Protein AF-A0A8S2T394-F1 (afdb_monomer)

Secondary structure (DSSP, 8-state):
--HHHHHHHHHHHHHHHHT--HHHHHT--HHHHHHHHHHSTT---HHHHHHHHHHHHHHHTT-SSHHHHHHHHHHTTTTSHHHHHHHHHHHHS---

pLDDT: mean 74.16, std 12.11, range [45.41, 91.81]

Foldseek 3Di:
DPPVVLVVLCCVLCVLVVVPA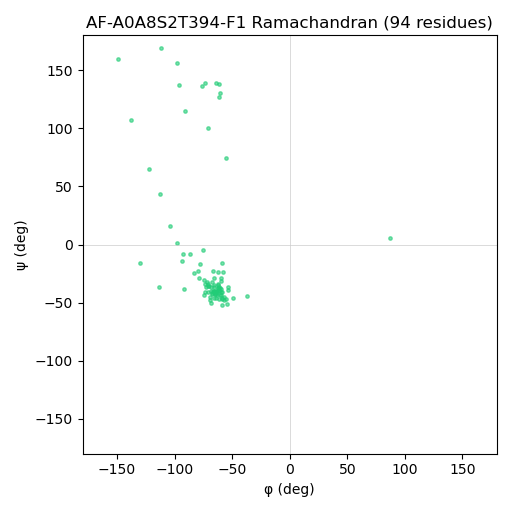LVSLVVDDLVNLVSCLVNQPPRDDSVLLNVLSVVCSVVRNPDPDPVSVVVVLVVCCVVRVNVNSSVVSVVPDDDD

Nearest PDB structures (foldseek):
  8kde-assembly1_G  TM=3.278E-01  e=7.195E+00  Chlamydomonas reinhardtii

Solvent-accessible surface area (backbone atoms only — not comparable to full-atom values): 5492 Å² total; per-residue (Å²): 130,57,69,66,57,50,51,48,54,46,49,63,70,39,48,59,58,80,52,56,40,44,69,44,49,68,66,60,45,61,68,57,22,48,53,43,37,77,70,43,87,92,48,89,50,29,68,60,33,33,49,38,43,59,72,42,30,73,67,36,58,72,40,90,45,57,67,51,42,51,49,51,42,63,76,39,31,88,81,31,49,59,49,30,50,54,54,54,55,57,70,72,50,82,92,125

Structure (mmCIF, N/CA/C/O backbone):
data_AF-A0A8S2T394-F1
#
_entry.id   AF-A0A8S2T394-F1
#
loop_
_atom_site.group_PDB
_atom_site.id
_atom_site.type_symbol
_atom_site.label_atom_id
_atom_site.label_alt_id
_atom_site.label_comp_id
_atom_site.label_asym_id
_atom_site.label_entity_id
_atom_site.label_seq_id
_atom_site.pdbx_PDB_ins_code
_atom_site.Cartn_x
_atom_site.Cartn_y
_atom_site.Cartn_z
_atom_site.occupancy
_atom_site.B_iso_or_equiv
_atom_site.auth_seq_id
_atom_site.auth_comp_id
_atom_site.auth_asym_id
_atom_site.auth_atom_id
_atom_site.pdbx_PDB_model_num
ATOM 1 N N . MET A 1 1 ? -11.226 -15.402 -13.261 1.00 52.00 1 MET A N 1
ATOM 2 C CA . MET A 1 1 ? -9.864 -14.937 -13.592 1.00 52.00 1 MET A CA 1
ATOM 3 C C . MET A 1 1 ? -8.930 -16.108 -13.336 1.00 52.00 1 MET A C 1
ATOM 5 O O . MET A 1 1 ? -9.021 -16.684 -12.258 1.00 52.00 1 MET A O 1
ATOM 9 N N . GLU A 1 2 ? -8.146 -16.550 -14.320 1.00 62.38 2 GLU A N 1
ATOM 10 C CA . GLU A 1 2 ? -7.192 -17.648 -14.110 1.00 62.38 2 GLU A CA 1
ATOM 11 C C . GLU A 1 2 ? -6.130 -17.225 -13.086 1.00 62.38 2 GLU A C 1
ATOM 13 O O . GLU A 1 2 ? -5.660 -16.087 -13.106 1.00 62.38 2 GLU A O 1
ATOM 18 N N . TYR A 1 3 ? -5.760 -18.137 -12.183 1.00 51.25 3 TYR A N 1
ATOM 19 C CA . TYR A 1 3 ? -4.810 -17.885 -11.090 1.00 51.25 3 TYR A CA 1
ATOM 20 C C . TYR A 1 3 ? -3.478 -17.303 -11.589 1.00 51.25 3 TYR A C 1
ATOM 22 O O . TYR A 1 3 ? -2.930 -16.395 -10.971 1.00 51.25 3 TYR A O 1
ATOM 30 N N . ASN A 1 4 ? -3.013 -17.751 -12.758 1.00 54.44 4 ASN A N 1
ATOM 31 C CA . ASN A 1 4 ? -1.791 -17.257 -13.394 1.00 54.44 4 ASN A CA 1
ATOM 32 C C . ASN A 1 4 ? -1.939 -15.830 -13.940 1.00 54.44 4 ASN A C 1
ATOM 34 O O . ASN A 1 4 ? -1.003 -15.043 -13.834 1.00 54.44 4 ASN A O 1
ATOM 38 N N . THR A 1 5 ? -3.110 -15.458 -14.467 1.00 57.50 5 THR A N 1
ATOM 39 C CA . THR A 1 5 ? -3.396 -14.075 -14.879 1.00 57.50 5 THR A CA 1
ATOM 40 C C . THR A 1 5 ? -3.455 -13.162 -13.665 1.00 57.50 5 THR A C 1
ATOM 42 O O . THR A 1 5 ? -2.868 -12.090 -13.691 1.00 57.50 5 THR A O 1
ATOM 45 N N . TYR A 1 6 ? -4.097 -13.605 -12.579 1.00 62.31 6 TYR A N 1
ATOM 46 C CA . TYR A 1 6 ? -4.116 -12.863 -11.319 1.00 62.31 6 TYR A CA 1
ATOM 47 C C . TYR A 1 6 ? -2.699 -12.649 -10.790 1.00 62.31 6 TYR A C 1
ATOM 49 O O . TYR A 1 6 ? -2.312 -11.508 -10.596 1.00 62.31 6 TYR A O 1
ATOM 57 N N . LEU A 1 7 ? -1.886 -13.700 -10.668 1.00 60.09 7 LEU A N 1
ATOM 58 C CA . LEU A 1 7 ? -0.486 -13.594 -10.242 1.00 60.09 7 LEU A CA 1
ATOM 59 C C . LEU A 1 7 ? 0.375 -12.729 -11.166 1.00 60.09 7 LEU A C 1
ATOM 61 O O . LEU A 1 7 ? 1.229 -12.006 -10.667 1.00 60.09 7 LEU A O 1
ATOM 65 N N . SER A 1 8 ? 0.164 -12.782 -12.482 1.00 62.72 8 SER A N 1
ATOM 66 C CA . SER A 1 8 ? 0.888 -11.947 -13.448 1.00 62.72 8 SER A CA 1
ATOM 67 C C . SER A 1 8 ? 0.508 -10.475 -13.310 1.00 62.72 8 SER A C 1
ATOM 69 O O . SER A 1 8 ? 1.388 -9.640 -13.139 1.00 62.72 8 SER A O 1
ATOM 71 N N . THR A 1 9 ? -0.791 -10.155 -13.302 1.00 61.97 9 THR A N 1
ATOM 72 C CA . THR A 1 9 ? -1.294 -8.789 -13.091 1.00 61.97 9 THR A CA 1
ATOM 73 C C . THR A 1 9 ? -0.856 -8.255 -11.734 1.00 61.97 9 THR A C 1
ATOM 75 O O . THR A 1 9 ? -0.478 -7.096 -11.614 1.00 61.97 9 THR A O 1
ATOM 78 N N . LEU A 1 10 ? -0.854 -9.103 -10.712 1.00 61.62 10 LEU A N 1
ATOM 79 C CA . LEU A 1 10 ? -0.433 -8.761 -9.364 1.00 61.62 10 LEU A CA 1
ATOM 80 C C . LEU A 1 10 ? 1.086 -8.556 -9.295 1.00 61.62 10 LEU A C 1
ATOM 82 O O . LEU A 1 10 ? 1.542 -7.583 -8.714 1.00 61.62 10 LEU A O 1
ATOM 86 N N . ASN A 1 11 ? 1.888 -9.385 -9.961 1.00 60.66 11 ASN A N 1
ATOM 87 C CA . ASN A 1 11 ? 3.328 -9.161 -10.057 1.00 60.66 11 ASN A CA 1
ATOM 88 C C . ASN A 1 11 ? 3.679 -7.910 -10.867 1.00 60.66 11 ASN A C 1
ATOM 90 O O . ASN A 1 11 ? 4.578 -7.202 -10.440 1.00 60.66 11 ASN A O 1
ATOM 94 N N . GLU A 1 12 ? 3.000 -7.605 -11.975 1.00 61.19 12 GLU A N 1
ATOM 95 C CA . GLU A 1 12 ? 3.239 -6.382 -12.761 1.00 61.19 12 GLU A CA 1
ATOM 96 C C . GLU A 1 12 ? 2.798 -5.124 -12.006 1.00 61.19 12 GLU A C 1
ATOM 98 O O . GLU A 1 12 ? 3.569 -4.174 -11.880 1.00 61.19 12 GLU A O 1
ATOM 103 N N . THR A 1 13 ? 1.589 -5.140 -11.440 1.00 58.22 13 THR A N 1
ATOM 104 C CA . THR A 1 13 ? 1.001 -3.982 -10.746 1.00 58.22 13 THR A CA 1
ATOM 105 C C . THR A 1 13 ? 1.696 -3.712 -9.412 1.00 58.22 13 THR A C 1
ATOM 107 O O . THR A 1 13 ? 1.874 -2.564 -9.012 1.00 58.22 13 THR A O 1
ATOM 110 N N . LEU A 1 14 ? 2.149 -4.764 -8.724 1.00 58.03 14 LEU A N 1
ATOM 111 C CA . LEU A 1 14 ? 2.854 -4.653 -7.447 1.00 58.03 14 LEU A CA 1
ATOM 112 C C . LEU A 1 14 ? 4.381 -4.720 -7.601 1.00 58.03 14 LEU A C 1
ATOM 114 O O . LEU A 1 14 ? 5.088 -4.596 -6.601 1.00 58.03 14 LEU A O 1
ATOM 118 N N . CYS A 1 15 ? 4.913 -4.837 -8.826 1.00 56.00 15 CYS A N 1
ATOM 119 C CA . CYS A 1 15 ? 6.352 -4.732 -9.110 1.00 56.00 15 CYS A CA 1
ATOM 120 C C . CYS A 1 15 ? 6.914 -3.418 -8.550 1.00 56.00 15 CYS A C 1
ATOM 122 O O . CYS A 1 15 ? 7.977 -3.389 -7.932 1.00 56.00 15 CYS A O 1
ATOM 124 N N . TRP A 1 16 ? 6.140 -2.335 -8.673 1.00 52.06 16 TRP A N 1
ATOM 125 C CA . TRP A 1 16 ? 6.497 -1.024 -8.136 1.00 52.06 16 TRP A CA 1
ATOM 126 C C . TRP A 1 16 ? 6.536 -1.044 -6.597 1.00 52.06 16 TRP A C 1
ATOM 128 O O . TRP A 1 16 ? 7.422 -0.453 -5.985 1.00 52.06 16 TRP A O 1
ATOM 138 N N . PHE A 1 17 ? 5.657 -1.814 -5.950 1.00 54.38 17 PHE A N 1
ATOM 139 C CA . PHE A 1 17 ? 5.602 -1.946 -4.490 1.00 54.38 17 PHE A CA 1
ATOM 140 C C . PHE A 1 17 ? 6.651 -2.889 -3.890 1.00 54.38 17 PHE A C 1
ATOM 142 O O . PHE A 1 17 ? 7.108 -2.644 -2.772 1.00 54.38 17 PHE A O 1
ATOM 149 N N . LYS A 1 18 ? 7.107 -3.911 -4.629 1.00 53.38 18 LYS A N 1
ATOM 150 C CA . LYS A 1 18 ? 8.288 -4.720 -4.254 1.00 53.38 18 LYS A CA 1
ATOM 151 C C . LYS A 1 18 ? 9.545 -3.852 -4.101 1.00 53.38 18 LYS A C 1
ATOM 153 O O . LYS A 1 18 ? 10.447 -4.190 -3.338 1.00 53.38 18 LYS A O 1
ATOM 158 N N . HIS A 1 19 ? 9.553 -2.693 -4.758 1.00 53.28 19 HIS A N 1
ATOM 159 C CA . HIS A 1 19 ? 10.561 -1.649 -4.637 1.00 53.28 19 HIS A CA 1
ATOM 160 C C . HIS A 1 19 ? 9.994 -0.381 -3.987 1.00 53.28 19 HIS A C 1
ATOM 162 O O . HIS A 1 19 ? 10.283 0.711 -4.474 1.00 53.28 19 HIS A O 1
ATOM 168 N N . LEU A 1 20 ? 9.196 -0.509 -2.911 1.00 56.47 20 LEU A N 1
ATOM 169 C CA . LEU A 1 20 ? 8.748 0.576 -2.015 1.00 56.47 20 LEU A CA 1
ATOM 170 C C . LEU A 1 20 ? 9.963 1.344 -1.455 1.00 56.47 20 LEU A C 1
ATOM 172 O O . LEU A 1 20 ? 10.402 1.191 -0.317 1.00 56.47 20 LEU A O 1
ATOM 176 N N . SER A 1 21 ? 10.547 2.155 -2.318 1.00 56.94 21 SER A N 1
ATOM 177 C CA . SER A 1 21 ? 11.604 3.096 -2.040 1.00 56.94 21 SER A CA 1
ATOM 178 C C . SER A 1 21 ? 10.957 4.466 -1.844 1.00 56.94 21 SER A C 1
ATOM 180 O O . SER A 1 21 ? 9.871 4.716 -2.384 1.00 56.94 21 SER A O 1
ATOM 182 N N . PRO A 1 22 ? 11.621 5.382 -1.125 1.00 58.41 22 PRO A N 1
ATOM 183 C CA . PRO A 1 22 ? 11.279 6.805 -1.108 1.00 58.41 22 PRO A CA 1
ATOM 184 C C . PRO A 1 22 ? 10.810 7.368 -2.459 1.00 58.41 22 PRO A C 1
ATOM 186 O O . PRO A 1 22 ? 9.802 8.071 -2.539 1.00 58.41 22 PRO A O 1
ATOM 189 N N . SER A 1 23 ? 11.517 7.005 -3.529 1.00 64.00 23 SER A N 1
ATOM 190 C CA . SER A 1 23 ? 11.276 7.439 -4.905 1.00 64.00 23 SER A CA 1
ATOM 191 C C . SER A 1 23 ? 9.913 6.986 -5.431 1.00 64.00 23 SER A C 1
ATOM 193 O O . SER A 1 23 ? 9.214 7.748 -6.097 1.00 64.00 23 SER A O 1
ATOM 195 N N . THR A 1 24 ? 9.518 5.758 -5.098 1.00 64.94 24 THR A N 1
ATOM 196 C CA . THR A 1 24 ? 8.302 5.117 -5.608 1.00 64.94 24 THR A CA 1
ATOM 197 C C . THR A 1 24 ? 7.039 5.719 -4.998 1.00 64.94 24 THR A C 1
ATOM 199 O O . THR A 1 24 ? 6.049 5.919 -5.690 1.00 64.94 24 THR A O 1
ATOM 202 N N . ILE A 1 25 ? 7.081 6.092 -3.717 1.00 67.88 25 ILE A N 1
ATOM 203 C CA . ILE A 1 25 ? 5.950 6.752 -3.042 1.00 67.88 25 ILE A CA 1
ATOM 204 C C . ILE A 1 25 ? 5.792 8.202 -3.486 1.00 67.88 25 ILE A C 1
ATOM 206 O O . ILE A 1 25 ? 4.671 8.695 -3.610 1.00 67.88 25 ILE A O 1
ATOM 210 N N . ASN A 1 26 ? 6.897 8.889 -3.780 1.00 67.62 26 ASN A N 1
ATOM 211 C CA . ASN A 1 26 ? 6.821 10.226 -4.362 1.00 67.62 26 ASN A CA 1
ATOM 212 C C . ASN A 1 26 ? 6.114 10.195 -5.732 1.00 67.62 26 ASN A C 1
ATOM 214 O O . ASN A 1 26 ? 5.268 11.046 -6.018 1.00 67.62 26 ASN A O 1
ATOM 218 N N . G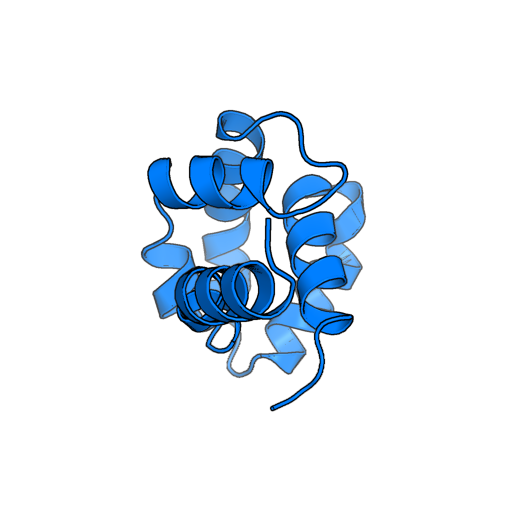LY A 1 27 ? 6.403 9.162 -6.532 1.00 73.38 27 GLY A N 1
ATOM 219 C CA . GLY A 1 27 ? 5.765 8.897 -7.822 1.00 73.38 27 GLY A CA 1
ATOM 220 C C . GLY A 1 27 ? 4.344 8.330 -7.753 1.00 73.38 27 GLY A C 1
ATOM 221 O O . GLY A 1 27 ? 3.725 8.203 -8.801 1.00 73.38 27 GLY A O 1
ATOM 222 N N . PHE A 1 28 ? 3.811 8.026 -6.564 1.00 81.19 28 PHE A N 1
ATOM 223 C CA . PHE A 1 28 ? 2.478 7.440 -6.417 1.00 81.19 28 PHE A CA 1
ATOM 224 C C . PHE A 1 28 ? 1.402 8.380 -6.970 1.00 81.19 28 PHE A C 1
ATOM 226 O O . PHE A 1 28 ? 1.354 9.562 -6.595 1.00 81.19 28 PHE A O 1
ATOM 233 N N . THR A 1 29 ? 0.561 7.861 -7.862 1.00 85.44 29 THR A N 1
ATOM 234 C CA . THR A 1 29 ? -0.512 8.586 -8.552 1.00 85.44 29 THR A CA 1
ATOM 235 C C . THR A 1 29 ? -1.894 8.105 -8.112 1.00 85.44 29 THR A C 1
ATOM 237 O O . THR A 1 29 ? -2.040 7.084 -7.442 1.00 85.44 29 THR A O 1
ATOM 240 N N . GLN A 1 30 ? -2.933 8.846 -8.496 1.00 86.69 30 GLN A N 1
ATOM 241 C CA . GLN A 1 30 ? -4.311 8.436 -8.234 1.00 86.69 30 GLN A CA 1
ATOM 242 C C . GLN A 1 30 ? -4.691 7.164 -9.012 1.00 86.69 30 GLN A C 1
ATOM 244 O O . GLN A 1 30 ? -5.335 6.291 -8.443 1.00 86.69 30 GLN A O 1
ATOM 249 N N . ASN A 1 31 ? -4.197 6.999 -10.245 1.00 86.50 31 ASN A N 1
ATOM 250 C CA . ASN A 1 31 ? -4.417 5.778 -11.028 1.00 86.50 31 ASN A CA 1
ATOM 251 C C . ASN A 1 31 ? -3.825 4.536 -10.339 1.00 86.50 31 ASN A C 1
ATOM 253 O O . ASN A 1 31 ? -4.416 3.460 -10.391 1.00 86.50 31 ASN A O 1
ATOM 257 N N . ASP A 1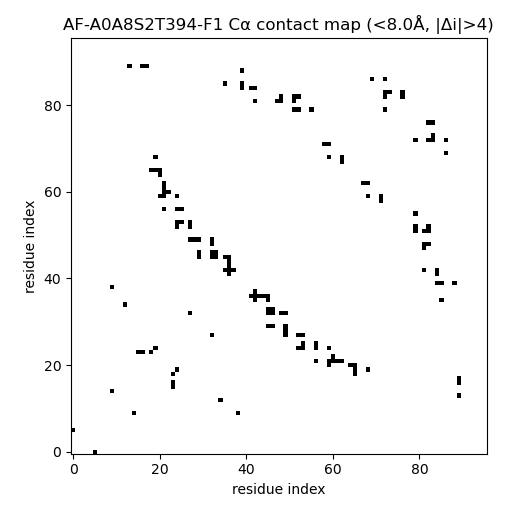 32 ? -2.677 4.677 -9.668 1.00 82.19 32 ASP A N 1
ATOM 258 C CA . ASP A 1 32 ? -2.086 3.577 -8.896 1.00 82.19 32 ASP A CA 1
ATOM 259 C C . ASP A 1 32 ? -2.987 3.190 -7.718 1.00 82.19 32 ASP A C 1
ATOM 261 O O . ASP A 1 32 ? -3.174 2.008 -7.432 1.00 82.19 32 ASP A O 1
ATOM 265 N N . ALA A 1 33 ? -3.587 4.183 -7.056 1.00 87.00 33 ALA A N 1
ATOM 266 C CA . ALA A 1 33 ? -4.544 3.946 -5.986 1.00 87.00 33 ALA A CA 1
ATOM 267 C C . ALA A 1 33 ? -5.815 3.247 -6.499 1.00 87.00 33 ALA A C 1
ATOM 269 O O . ALA A 1 33 ? -6.267 2.289 -5.873 1.00 87.00 33 ALA A O 1
ATOM 270 N N . ASP A 1 34 ? -6.341 3.657 -7.657 1.00 86.56 34 ASP A N 1
ATOM 271 C CA . ASP A 1 34 ? -7.488 3.007 -8.302 1.00 86.56 34 ASP A CA 1
ATOM 272 C C . ASP A 1 34 ? -7.192 1.536 -8.628 1.00 86.56 34 ASP A C 1
ATOM 274 O O . ASP A 1 34 ? -8.001 0.649 -8.350 1.00 86.56 34 ASP A O 1
ATOM 278 N N . HIS A 1 35 ? -6.007 1.234 -9.159 1.00 83.00 35 HIS A N 1
ATOM 279 C CA . HIS A 1 35 ? -5.604 -0.149 -9.415 1.00 83.00 35 HIS A CA 1
ATOM 280 C C . HIS A 1 35 ? -5.477 -0.973 -8.128 1.00 83.00 35 HIS A C 1
ATOM 282 O O . HIS A 1 35 ? -5.922 -2.120 -8.092 1.00 83.00 35 HIS A O 1
ATOM 288 N N . LEU A 1 36 ? -4.921 -0.404 -7.056 1.00 83.06 36 LEU A N 1
ATOM 289 C CA . LEU A 1 36 ? -4.772 -1.113 -5.784 1.00 83.06 36 LEU A CA 1
ATOM 290 C C . LEU A 1 36 ? -6.110 -1.446 -5.133 1.00 83.06 36 LEU A C 1
ATOM 292 O O . LEU A 1 36 ? -6.259 -2.556 -4.631 1.00 83.06 36 LEU A O 1
ATOM 296 N N . VAL A 1 37 ? -7.086 -0.538 -5.168 1.00 87.69 37 VAL A N 1
ATOM 297 C CA . VAL A 1 37 ? -8.434 -0.799 -4.631 1.00 87.69 37 VAL A CA 1
ATOM 298 C C . VAL A 1 37 ? -9.102 -1.983 -5.338 1.00 87.69 37 VAL A C 1
ATOM 300 O O . VAL A 1 37 ? -9.826 -2.749 -4.711 1.00 87.69 37 VAL A O 1
ATOM 303 N N . ASN A 1 38 ? -8.802 -2.195 -6.621 1.00 84.62 38 ASN A N 1
ATOM 304 C CA . ASN A 1 38 ? -9.338 -3.318 -7.392 1.00 84.62 38 ASN A CA 1
ATOM 305 C C . ASN A 1 38 ? -8.646 -4.666 -7.114 1.00 84.62 38 ASN A C 1
ATOM 307 O O . ASN A 1 38 ? -9.179 -5.712 -7.486 1.00 84.62 38 ASN A O 1
ATOM 311 N N . ILE A 1 39 ? -7.458 -4.665 -6.500 1.00 80.12 39 ILE A N 1
ATOM 312 C CA . ILE A 1 39 ? -6.624 -5.869 -6.326 1.00 80.12 39 ILE A CA 1
ATOM 313 C C . ILE A 1 39 ? -6.504 -6.270 -4.854 1.00 80.12 39 ILE A C 1
ATOM 315 O O . ILE A 1 39 ? -6.460 -7.463 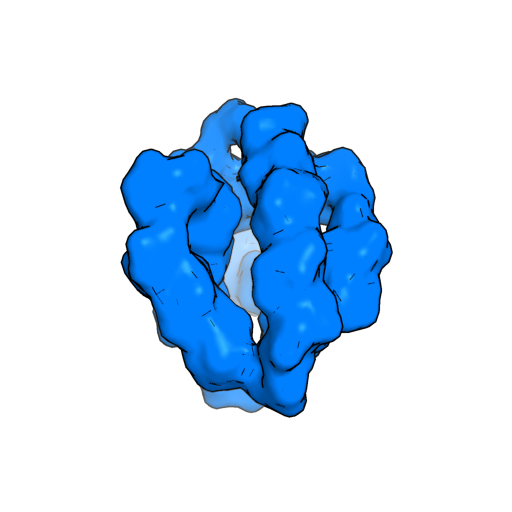-4.549 1.00 80.12 39 ILE A O 1
ATOM 319 N N . VAL A 1 40 ? -6.434 -5.291 -3.951 1.00 83.31 40 VAL A N 1
ATOM 320 C CA . VAL A 1 40 ? -6.218 -5.494 -2.520 1.00 83.31 40 VAL A CA 1
ATOM 321 C C . VAL A 1 40 ? -7.571 -5.618 -1.813 1.00 83.31 40 VAL A C 1
ATOM 323 O O . VAL A 1 40 ? -8.324 -4.645 -1.746 1.00 83.31 40 VAL A O 1
ATOM 326 N N . PRO A 1 41 ? -7.894 -6.789 -1.238 1.00 82.12 41 PRO A N 1
ATOM 327 C CA . PRO A 1 41 ? -9.146 -6.973 -0.518 1.00 82.12 41 PRO A CA 1
ATOM 328 C C . PRO A 1 41 ? -9.257 -6.028 0.684 1.00 82.12 41 PRO A C 1
ATOM 330 O O . PRO A 1 41 ? -8.307 -5.872 1.451 1.00 82.12 41 PRO A O 1
ATOM 333 N N . GLY A 1 42 ? -10.440 -5.443 0.883 1.00 83.81 42 GLY A N 1
ATOM 334 C CA . GLY A 1 42 ? -10.717 -4.557 2.020 1.00 83.81 42 GLY A CA 1
ATOM 335 C C . GLY A 1 42 ? -10.356 -3.086 1.799 1.00 83.81 42 GLY A C 1
ATOM 336 O O . GLY A 1 42 ? -10.476 -2.300 2.735 1.00 83.81 42 GLY A O 1
ATOM 337 N N . LEU A 1 43 ? -9.946 -2.706 0.586 1.00 87.31 43 LEU A N 1
ATOM 338 C CA . LEU A 1 43 ? -9.887 -1.311 0.161 1.00 87.31 43 LEU A CA 1
ATOM 339 C C . LEU A 1 43 ? -11.156 -0.943 -0.613 1.00 87.31 43 LEU A C 1
ATOM 341 O O . LEU A 1 43 ? -11.629 -1.719 -1.437 1.00 87.31 43 LEU A O 1
ATOM 345 N N . ASP A 1 44 ? -11.696 0.240 -0.340 1.00 86.00 44 ASP A N 1
ATOM 346 C CA . ASP A 1 44 ? -12.966 0.722 -0.895 1.00 86.00 44 ASP A CA 1
ATOM 347 C C . ASP A 1 44 ? -12.886 2.134 -1.497 1.00 86.00 44 ASP A C 1
ATOM 349 O O . ASP A 1 44 ? -13.761 2.524 -2.266 1.00 86.00 44 ASP A O 1
ATOM 353 N N . ASP A 1 45 ? -11.833 2.891 -1.181 1.00 89.69 45 ASP A N 1
ATOM 354 C CA . ASP A 1 45 ? -11.698 4.292 -1.571 1.00 89.69 45 ASP A CA 1
ATOM 355 C C . ASP A 1 45 ? -10.271 4.614 -2.037 1.00 89.69 45 ASP A C 1
ATOM 357 O O . ASP A 1 45 ? -9.325 4.710 -1.243 1.00 89.69 45 ASP A O 1
ATOM 361 N N . ALA A 1 46 ? -10.130 4.798 -3.350 1.00 88.50 46 ALA A N 1
ATOM 362 C CA . ALA A 1 46 ? -8.862 5.103 -4.004 1.00 88.50 46 ALA A CA 1
ATOM 363 C C . ALA A 1 46 ? -8.382 6.527 -3.716 1.00 88.50 46 ALA A C 1
ATOM 365 O O . ALA A 1 46 ? -7.179 6.768 -3.607 1.00 88.50 46 ALA A O 1
ATOM 366 N N . LEU A 1 47 ? -9.305 7.476 -3.543 1.00 91.81 47 LEU A N 1
ATOM 367 C CA . LEU A 1 47 ? -8.954 8.859 -3.247 1.00 91.81 47 LEU A CA 1
ATOM 368 C C . LEU A 1 47 ? -8.367 8.968 -1.838 1.00 91.81 47 LEU A C 1
ATOM 370 O O . LEU A 1 47 ? -7.330 9.606 -1.651 1.00 91.81 47 LEU A O 1
ATOM 374 N N . LEU A 1 48 ? -8.990 8.312 -0.857 1.00 90.50 48 LEU A N 1
ATOM 375 C CA . LEU A 1 48 ? -8.471 8.266 0.509 1.00 90.50 48 LEU A CA 1
ATOM 376 C C . LEU A 1 48 ? -7.152 7.495 0.582 1.00 90.50 48 LEU A C 1
ATOM 378 O O . LEU A 1 48 ? -6.221 7.952 1.241 1.00 90.50 48 LEU A O 1
ATOM 382 N N . LEU A 1 49 ? -7.024 6.385 -0.149 1.00 89.88 49 LEU A N 1
ATOM 383 C CA . LEU A 1 49 ? -5.757 5.663 -0.272 1.00 89.88 49 LEU A CA 1
ATOM 384 C C . LEU A 1 49 ? -4.640 6.566 -0.821 1.00 89.88 49 LEU A C 1
ATOM 386 O O . LEU A 1 49 ? -3.546 6.626 -0.258 1.00 89.88 49 LEU A O 1
ATOM 390 N N . PHE A 1 50 ? -4.923 7.304 -1.895 1.00 90.06 50 PHE A N 1
ATOM 391 C CA . PHE A 1 50 ? -3.992 8.257 -2.489 1.00 90.06 50 PHE A CA 1
ATOM 392 C C . PHE A 1 50 ? -3.562 9.349 -1.508 1.00 90.06 50 PHE A C 1
ATOM 394 O O . PHE A 1 50 ? -2.369 9.634 -1.373 1.00 90.06 50 PHE A O 1
ATOM 401 N N . GLN A 1 51 ? -4.517 9.930 -0.784 1.00 89.62 51 GLN A N 1
ATOM 402 C CA . GLN A 1 51 ? -4.241 10.950 0.223 1.00 89.62 51 GLN A CA 1
ATOM 403 C C . GLN A 1 51 ? -3.384 10.411 1.370 1.00 89.62 51 GLN A C 1
ATOM 405 O O . GLN A 1 51 ? -2.421 11.075 1.757 1.00 89.62 51 GLN A O 1
ATOM 410 N N . GLU A 1 52 ? -3.676 9.209 1.873 1.00 88.88 52 GLU A N 1
ATOM 411 C CA . GLU A 1 52 ? -2.877 8.563 2.918 1.00 88.88 52 GLU A CA 1
ATOM 412 C C . GLU A 1 52 ? -1.426 8.367 2.454 1.00 88.88 52 GLU A C 1
ATOM 414 O O . GLU A 1 52 ? -0.498 8.771 3.154 1.00 88.88 52 GLU A O 1
ATOM 419 N N . PHE A 1 53 ? -1.201 7.859 1.237 1.00 84.31 53 PHE A N 1
ATOM 420 C CA . PHE A 1 53 ? 0.152 7.719 0.685 1.00 84.31 53 PHE A CA 1
ATOM 421 C C . PHE A 1 53 ? 0.874 9.065 0.505 1.00 84.31 53 PHE A C 1
ATOM 423 O O . PHE A 1 53 ? 2.074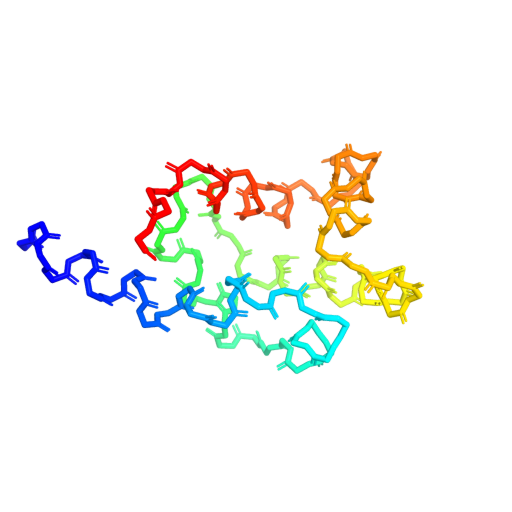 9.153 0.776 1.00 84.31 53 PHE A O 1
ATOM 430 N N . LYS A 1 54 ? 0.172 10.137 0.108 1.00 85.38 54 LYS A N 1
ATOM 431 C CA . LYS A 1 54 ? 0.763 11.485 0.001 1.00 85.38 54 LYS A CA 1
ATOM 432 C C . LYS A 1 54 ? 1.121 12.085 1.357 1.00 85.38 54 LYS A C 1
ATOM 434 O O . LYS A 1 54 ? 2.183 12.690 1.482 1.00 85.38 54 LYS A O 1
ATOM 439 N N . GLN A 1 55 ? 0.282 11.892 2.370 1.00 85.75 55 GLN A N 1
ATOM 440 C CA . GLN A 1 55 ? 0.585 12.301 3.746 1.00 85.75 55 GLN A CA 1
ATOM 441 C C . GLN A 1 55 ? 1.753 11.502 4.330 1.00 85.75 55 GLN A C 1
ATOM 443 O O . GLN A 1 55 ? 2.510 12.013 5.153 1.00 85.75 55 GLN A O 1
ATOM 448 N N . PHE A 1 56 ? 1.929 10.267 3.867 1.00 79.19 56 PHE A N 1
ATOM 449 C CA . PHE A 1 56 ? 2.983 9.379 4.324 1.00 79.19 56 PHE A CA 1
ATOM 450 C C . PHE A 1 56 ? 4.336 9.600 3.636 1.00 79.19 56 PHE A C 1
ATOM 452 O O . PHE A 1 56 ? 5.385 9.326 4.227 1.00 79.19 56 PHE A O 1
ATOM 459 N N . ALA A 1 57 ? 4.330 10.150 2.418 1.00 78.88 57 ALA A N 1
ATOM 460 C CA . ALA A 1 57 ? 5.526 10.395 1.615 1.00 78.88 57 ALA A CA 1
ATOM 461 C C . ALA A 1 57 ? 6.666 11.112 2.372 1.00 78.88 57 ALA A C 1
ATOM 463 O O . ALA A 1 57 ? 7.793 10.618 2.316 1.00 78.88 57 ALA A O 1
ATOM 464 N N . PRO A 1 58 ? 6.436 12.191 3.152 1.00 81.25 58 PRO A N 1
ATOM 465 C CA . PRO A 1 58 ? 7.510 12.879 3.875 1.00 81.25 58 PRO A CA 1
ATOM 466 C C . PRO A 1 58 ? 8.219 12.000 4.914 1.00 81.25 58 PRO A C 1
ATOM 468 O O . PRO A 1 58 ? 9.423 12.154 5.132 1.00 81.25 58 PRO A O 1
ATOM 471 N N . SER A 1 59 ? 7.483 11.085 5.552 1.00 78.25 59 SER A N 1
ATOM 472 C CA . SER A 1 59 ? 8.012 10.165 6.565 1.00 78.25 59 SER A CA 1
ATOM 473 C C . SER A 1 59 ? 8.856 9.069 5.926 1.00 78.25 59 SER A C 1
ATOM 475 O O . SER A 1 59 ? 9.932 8.756 6.430 1.00 78.25 59 SER A O 1
ATOM 477 N N . ILE A 1 60 ? 8.411 8.534 4.784 1.00 74.62 60 ILE A N 1
ATOM 478 C CA . ILE A 1 60 ? 9.164 7.511 4.054 1.00 74.62 60 ILE A CA 1
ATOM 479 C C . ILE A 1 60 ? 10.371 8.098 3.323 1.00 74.62 60 ILE A C 1
ATOM 481 O O . ILE A 1 60 ? 11.392 7.430 3.215 1.00 74.62 60 ILE A O 1
ATOM 485 N N . MET A 1 61 ? 10.327 9.351 2.865 1.00 74.50 61 MET A N 1
ATOM 486 C CA . MET A 1 61 ? 11.469 9.955 2.165 1.00 74.50 61 MET A CA 1
ATOM 487 C C . MET A 1 61 ? 12.763 10.001 2.990 1.00 74.50 61 MET A C 1
ATOM 489 O O . MET A 1 61 ? 13.841 10.187 2.433 1.00 74.50 61 MET A O 1
ATOM 493 N N . ARG A 1 62 ? 12.661 9.817 4.310 1.00 75.81 62 ARG A N 1
ATOM 494 C CA . ARG A 1 62 ? 13.792 9.746 5.241 1.00 75.81 62 ARG A CA 1
ATOM 495 C C . ARG A 1 62 ? 14.283 8.318 5.494 1.00 75.81 62 ARG A C 1
ATOM 497 O O . ARG A 1 62 ? 15.307 8.154 6.147 1.00 75.81 62 ARG A O 1
ATOM 504 N N . CYS A 1 63 ? 13.565 7.308 5.008 1.00 75.69 63 CYS A N 1
ATOM 505 C CA . CYS A 1 63 ? 13.936 5.908 5.145 1.00 75.69 63 CYS A CA 1
ATOM 506 C C . CYS A 1 63 ? 15.052 5.535 4.174 1.00 75.69 63 CYS A C 1
ATOM 508 O O . CYS A 1 63 ? 15.008 5.846 2.985 1.00 75.69 63 CYS A O 1
ATOM 510 N N . SER A 1 64 ? 16.016 4.786 4.687 1.00 71.69 64 SER A N 1
ATOM 511 C CA . SER A 1 64 ? 17.147 4.236 3.943 1.00 71.69 64 SER A CA 1
ATOM 512 C C . SER A 1 64 ? 16.892 2.815 3.426 1.00 71.69 64 SER A C 1
ATOM 514 O O . SER A 1 64 ? 17.627 2.326 2.570 1.00 71.69 64 SER A O 1
ATOM 516 N N . SER A 1 65 ? 15.850 2.138 3.925 1.00 68.50 65 SER A N 1
ATOM 517 C CA . SER A 1 65 ? 15.535 0.755 3.557 1.00 68.50 65 SER A CA 1
ATOM 518 C C . SER A 1 65 ? 14.041 0.436 3.610 1.00 68.50 65 SER A C 1
ATOM 520 O O . SER A 1 65 ? 13.270 1.074 4.327 1.00 68.50 65 SER A O 1
ATOM 522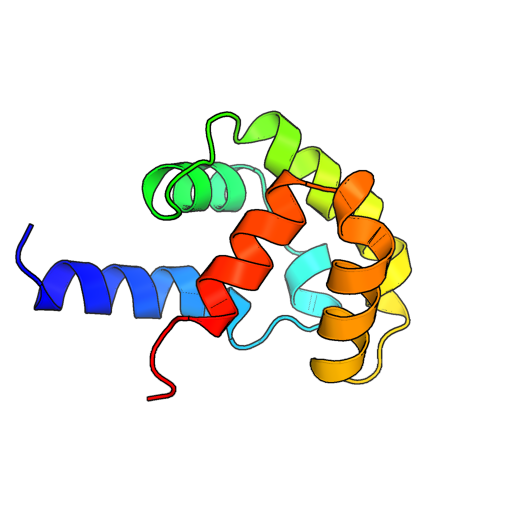 N N . ILE A 1 66 ? 13.646 -0.632 2.910 1.00 67.88 66 ILE A N 1
ATOM 523 C CA . ILE A 1 66 ? 12.281 -1.177 2.945 1.00 67.88 66 ILE A CA 1
ATOM 524 C C . ILE A 1 66 ? 11.851 -1.622 4.355 1.00 67.88 66 ILE A C 1
ATOM 526 O O . ILE A 1 66 ? 10.673 -1.548 4.692 1.00 67.88 66 ILE A O 1
ATOM 530 N N . LEU A 1 67 ? 12.798 -2.039 5.206 1.00 72.56 67 LEU A N 1
ATOM 531 C CA . LEU A 1 67 ? 12.528 -2.423 6.597 1.00 72.56 67 LEU A CA 1
ATOM 532 C C . LEU A 1 67 ? 12.164 -1.212 7.464 1.00 72.56 67 LEU A C 1
ATOM 534 O O . LEU A 1 67 ? 11.304 -1.313 8.338 1.00 72.56 67 LEU A O 1
ATOM 538 N N . GLU A 1 68 ? 12.781 -0.057 7.216 1.00 75.94 68 GLU A N 1
ATOM 539 C CA . GLU A 1 68 ? 12.393 1.187 7.883 1.00 75.94 68 GLU A CA 1
ATOM 540 C C . GLU A 1 68 ? 11.004 1.635 7.430 1.00 75.94 68 GLU A C 1
ATOM 542 O O . GLU A 1 68 ? 10.173 1.970 8.270 1.00 75.94 68 GLU A O 1
ATOM 547 N N . VAL A 1 69 ? 10.706 1.528 6.133 1.00 74.56 69 VAL A N 1
ATOM 548 C CA . VAL A 1 69 ? 9.359 1.778 5.595 1.00 74.56 69 VAL A CA 1
ATOM 549 C C . VAL A 1 69 ? 8.323 0.870 6.266 1.00 74.56 69 VAL A C 1
ATOM 551 O O . VAL A 1 69 ? 7.289 1.353 6.727 1.00 74.56 69 VAL A O 1
ATOM 554 N N . ALA A 1 70 ? 8.635 -0.422 6.413 1.00 72.88 70 ALA A N 1
ATOM 555 C CA . ALA A 1 70 ? 7.809 -1.399 7.123 1.00 72.88 70 ALA A CA 1
ATOM 556 C C . ALA A 1 70 ? 7.489 -0.974 8.554 1.00 72.88 70 ALA A C 1
ATOM 558 O O . ALA A 1 70 ? 6.349 -1.060 9.020 1.00 72.88 70 ALA A O 1
ATOM 559 N N . LYS A 1 71 ? 8.525 -0.523 9.263 1.00 77.81 71 LYS A N 1
ATOM 560 C CA . LYS A 1 71 ? 8.428 -0.100 10.653 1.00 77.81 71 LYS A CA 1
ATOM 561 C C . LYS A 1 71 ? 7.522 1.120 10.783 1.00 77.81 71 LYS A C 1
ATOM 563 O O . LYS A 1 71 ? 6.610 1.092 11.606 1.00 77.81 71 LYS A O 1
ATOM 568 N N . ILE A 1 72 ? 7.693 2.127 9.925 1.00 78.75 72 ILE A N 1
ATOM 569 C CA . ILE A 1 72 ? 6.833 3.316 9.938 1.00 78.75 72 ILE A CA 1
ATOM 570 C C . ILE A 1 72 ? 5.382 2.934 9.602 1.00 78.75 72 ILE A C 1
ATOM 572 O O . ILE A 1 72 ? 4.466 3.407 10.278 1.00 78.75 72 ILE A O 1
ATOM 576 N N . PHE A 1 73 ? 5.147 2.049 8.624 1.00 75.88 73 PHE A N 1
ATOM 577 C CA . PHE A 1 73 ? 3.796 1.567 8.297 1.00 75.88 73 PHE A CA 1
ATOM 578 C C . PHE A 1 73 ? 3.128 0.880 9.487 1.00 75.88 73 PHE A C 1
ATOM 580 O O . PHE A 1 73 ? 1.942 1.082 9.743 1.00 75.88 73 PHE A O 1
ATOM 587 N N . LYS A 1 74 ? 3.890 0.079 10.234 1.00 76.69 74 LYS A N 1
ATOM 588 C CA . LYS A 1 74 ? 3.400 -0.604 11.432 1.00 76.69 74 LYS A CA 1
ATOM 589 C C . LYS A 1 74 ? 3.051 0.389 12.543 1.00 76.69 74 LYS A C 1
ATOM 591 O O . LYS A 1 74 ? 1.975 0.288 13.133 1.00 76.69 74 LYS A O 1
ATOM 596 N N . GLU A 1 75 ? 3.931 1.356 12.796 1.00 83.50 75 GLU A N 1
ATOM 597 C CA . GLU A 1 75 ? 3.777 2.376 13.843 1.00 83.50 75 GLU A CA 1
ATOM 598 C C . GLU A 1 75 ? 2.623 3.348 13.563 1.00 83.50 75 GLU A C 1
ATOM 600 O O . GLU A 1 75 ? 1.946 3.782 14.492 1.00 83.50 75 GLU A O 1
ATOM 605 N N . ASN A 1 76 ? 2.343 3.636 12.289 1.00 81.81 76 ASN A N 1
ATOM 606 C CA . ASN A 1 76 ? 1.316 4.596 11.874 1.00 81.81 76 ASN A CA 1
ATOM 607 C C . ASN A 1 76 ? 0.038 3.932 11.342 1.00 81.81 76 ASN A C 1
ATOM 609 O O . ASN A 1 76 ? -0.802 4.597 10.742 1.00 81.81 76 ASN A O 1
ATOM 613 N N . SER A 1 77 ? -0.152 2.637 11.598 1.00 80.00 77 SER A N 1
ATOM 614 C CA . SER A 1 77 ? -1.266 1.859 11.037 1.00 80.00 77 SER A CA 1
ATOM 615 C C . SER A 1 77 ? -2.664 2.325 11.434 1.00 80.00 77 SER A C 1
ATOM 617 O O . SER A 1 77 ? -3.625 2.092 10.709 1.00 80.00 77 SER A O 1
ATOM 619 N N . LYS A 1 78 ? -2.791 3.028 12.562 1.00 83.19 78 LYS A N 1
ATOM 620 C CA . LYS A 1 78 ? -4.053 3.663 12.972 1.00 83.19 78 LYS A CA 1
ATOM 621 C C . LYS A 1 78 ? -4.323 4.989 12.259 1.00 83.19 78 LYS A C 1
ATOM 623 O O . LYS A 1 78 ? -5.465 5.427 12.227 1.00 83.19 78 LYS A O 1
ATOM 628 N N . ILE A 1 79 ? -3.274 5.634 11.757 1.00 84.12 79 ILE A N 1
ATOM 629 C CA . ILE A 1 79 ? -3.326 6.952 11.114 1.00 84.12 79 ILE A CA 1
ATOM 630 C C . ILE A 1 79 ? -3.528 6.783 9.604 1.00 84.12 79 ILE A C 1
ATOM 632 O O . ILE A 1 79 ? -4.307 7.522 9.013 1.00 84.12 79 ILE A O 1
ATOM 636 N N . TYR A 1 80 ? -2.887 5.772 9.008 1.00 86.31 80 TYR A N 1
ATOM 637 C CA . TYR A 1 80 ? -2.959 5.462 7.575 1.00 86.31 80 TYR A CA 1
ATOM 638 C C . TYR A 1 80 ? -3.461 4.024 7.348 1.00 86.31 80 TYR A C 1
ATOM 640 O O . TYR A 1 80 ? -2.700 3.157 6.906 1.00 86.31 80 TYR A O 1
ATOM 648 N N . PRO A 1 81 ? -4.718 3.722 7.723 1.00 86.25 81 PRO A N 1
ATOM 649 C CA . PRO A 1 81 ? -5.229 2.355 7.739 1.00 86.25 81 PRO A CA 1
ATOM 650 C C . PRO A 1 81 ? -5.240 1.696 6.356 1.00 86.25 81 PRO A C 1
ATOM 652 O O . PRO A 1 81 ? -4.919 0.514 6.252 1.00 86.25 81 PRO A O 1
ATOM 655 N N . ARG A 1 82 ? -5.551 2.433 5.284 1.00 88.69 82 ARG A N 1
ATOM 656 C CA . ARG A 1 82 ? -5.612 1.883 3.921 1.00 88.69 82 ARG A CA 1
ATOM 657 C C . ARG A 1 82 ? -4.220 1.627 3.374 1.00 88.69 82 ARG A C 1
ATOM 659 O O . ARG A 1 82 ? -3.953 0.557 2.828 1.00 88.69 82 ARG A O 1
ATOM 666 N N . ALA A 1 83 ? -3.309 2.571 3.584 1.00 83.00 83 ALA A N 1
ATOM 667 C 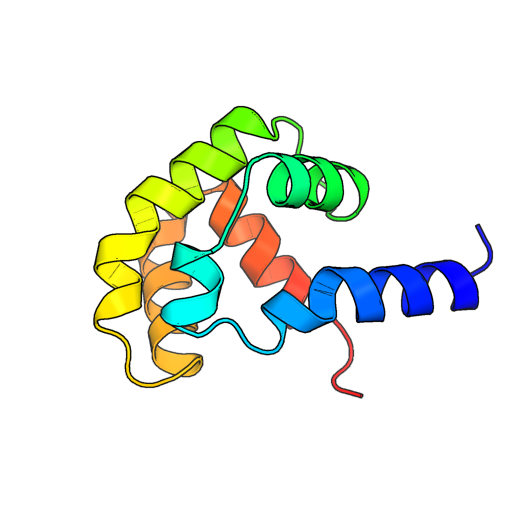CA . ALA A 1 83 ? -1.917 2.394 3.193 1.00 83.00 83 ALA A CA 1
ATOM 668 C C . ALA A 1 83 ? -1.275 1.210 3.954 1.00 83.00 83 ALA A C 1
ATOM 670 O O . ALA A 1 83 ? -0.510 0.433 3.379 1.00 83.00 83 ALA A O 1
ATOM 671 N N . SER A 1 84 ? -1.661 0.991 5.216 1.00 82.38 84 SER A N 1
ATOM 672 C CA . SER A 1 84 ? -1.277 -0.198 5.983 1.00 82.38 84 SER A CA 1
ATOM 673 C C . SER A 1 84 ? -1.907 -1.498 5.487 1.00 82.38 84 SER A C 1
ATOM 675 O O . SER A 1 84 ? -1.219 -2.515 5.516 1.00 82.38 84 SER A O 1
ATOM 677 N N . ILE A 1 85 ? -3.161 -1.494 5.021 1.00 85.00 85 ILE A N 1
ATOM 678 C CA . ILE A 1 85 ? -3.793 -2.668 4.393 1.00 85.00 85 ILE A CA 1
ATOM 679 C C . ILE A 1 85 ? -3.016 -3.072 3.139 1.00 85.00 85 ILE A C 1
ATOM 681 O O . ILE A 1 85 ? -2.652 -4.240 3.008 1.00 85.00 85 ILE A O 1
ATOM 685 N N . VAL A 1 86 ? -2.682 -2.109 2.270 1.00 82.06 86 VAL A N 1
ATOM 686 C CA . VAL A 1 86 ? -1.811 -2.357 1.109 1.00 82.06 86 VAL A CA 1
ATOM 687 C C . VAL A 1 86 ? -0.497 -2.974 1.571 1.00 82.06 86 VAL A C 1
ATOM 689 O O . VAL A 1 86 ? -0.108 -4.025 1.074 1.00 82.06 86 VAL A O 1
ATOM 692 N N . TYR A 1 87 ? 0.168 -2.370 2.556 1.00 77.12 87 TYR A N 1
ATOM 693 C CA . TYR A 1 87 ? 1.455 -2.865 3.035 1.00 77.12 87 TYR A CA 1
ATOM 694 C C . TYR A 1 87 ? 1.3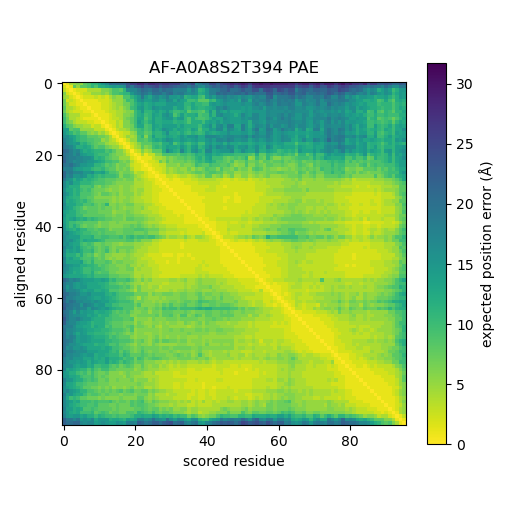80 -4.293 3.603 1.00 77.12 87 TYR A C 1
ATOM 696 O O . TYR A 1 87 ? 2.222 -5.132 3.293 1.00 77.12 87 TYR A O 1
ATOM 704 N N . GLN A 1 88 ? 0.358 -4.601 4.403 1.00 76.81 88 GLN A N 1
ATOM 705 C CA . GLN A 1 88 ? 0.150 -5.943 4.950 1.00 76.81 88 GLN A CA 1
ATOM 706 C C . GLN A 1 88 ? -0.144 -6.963 3.856 1.00 76.81 88 GLN A C 1
ATOM 708 O O . GLN A 1 88 ? 0.425 -8.050 3.885 1.00 76.81 88 GLN A O 1
ATOM 713 N N . 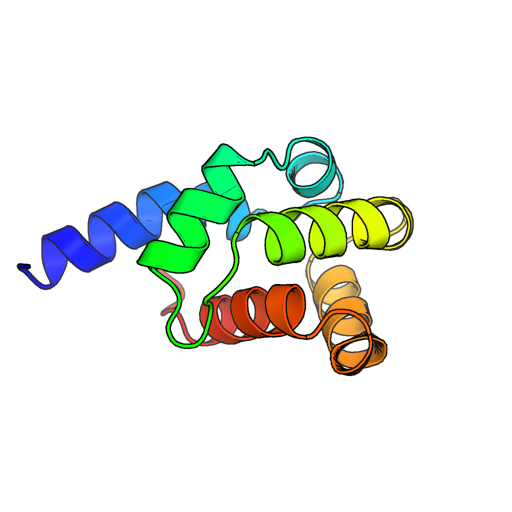PHE A 1 89 ? -0.980 -6.605 2.881 1.00 79.12 89 PHE A N 1
ATOM 714 C CA . PHE A 1 89 ? -1.254 -7.451 1.727 1.00 79.12 89 PHE A CA 1
ATOM 715 C C . PHE A 1 89 ? 0.025 -7.765 0.948 1.00 79.12 89 PHE A C 1
ATOM 717 O O . PHE A 1 89 ? 0.245 -8.907 0.577 1.00 79.12 89 PHE A O 1
ATOM 724 N N . MET A 1 90 ? 0.926 -6.796 0.771 1.00 71.44 90 MET A N 1
ATOM 725 C CA . MET A 1 90 ? 2.215 -7.040 0.111 1.00 71.44 90 MET A CA 1
ATOM 726 C C . MET A 1 90 ? 3.077 -8.062 0.855 1.00 71.44 90 MET A C 1
ATOM 728 O O . MET A 1 90 ? 3.722 -8.893 0.222 1.00 71.44 90 MET A O 1
ATOM 732 N N . LEU A 1 91 ? 3.089 -8.017 2.192 1.00 69.06 91 LEU A N 1
ATOM 733 C CA . LEU A 1 91 ? 3.858 -8.958 3.012 1.00 69.06 91 LEU A CA 1
ATOM 734 C C . LEU A 1 91 ? 3.339 -10.398 2.928 1.00 69.06 91 LEU A C 1
ATOM 736 O O . LEU A 1 91 ? 4.092 -11.322 3.230 1.00 69.06 91 LEU A O 1
ATOM 740 N N . THR A 1 92 ? 2.070 -10.602 2.564 1.00 72.06 92 THR A N 1
ATOM 741 C CA . THR A 1 92 ? 1.490 -11.945 2.419 1.00 72.06 92 THR A CA 1
ATOM 742 C C . THR A 1 92 ? 1.718 -12.546 1.035 1.00 72.06 92 THR A C 1
ATOM 744 O O . THR A 1 92 ? 1.436 -13.730 0.837 1.00 72.06 92 THR A O 1
ATOM 747 N N . LEU A 1 93 ? 2.247 -11.771 0.083 1.00 67.31 93 LEU A N 1
ATOM 748 C CA . LEU A 1 93 ? 2.558 -12.271 -1.249 1.00 67.31 93 LEU A CA 1
ATOM 749 C C . LEU A 1 93 ? 3.803 -13.163 -1.216 1.00 67.31 93 LEU A C 1
ATOM 751 O O . LEU A 1 93 ? 4.781 -12.834 -0.540 1.00 67.31 93 LEU A O 1
ATOM 755 N N . PRO A 1 94 ? 3.807 -14.284 -1.958 1.00 55.22 94 PRO A N 1
ATOM 756 C CA . PRO A 1 94 ? 4.976 -15.143 -2.039 1.00 55.22 94 PRO A CA 1
ATOM 757 C C . PRO A 1 94 ? 6.162 -14.369 -2.626 1.00 55.22 94 PRO A C 1
ATOM 759 O O . PRO A 1 94 ? 6.051 -13.723 -3.671 1.00 55.22 94 PRO A O 1
ATOM 762 N N . ILE A 1 95 ? 7.307 -14.448 -1.944 1.00 54.00 95 ILE A N 1
ATOM 763 C CA . ILE A 1 95 ? 8.580 -13.926 -2.444 1.00 54.00 95 ILE A CA 1
ATOM 764 C C . ILE A 1 95 ? 9.009 -14.847 -3.591 1.00 54.00 95 ILE A C 1
ATOM 766 O O . ILE A 1 95 ? 9.474 -15.959 -3.350 1.00 54.00 95 ILE A O 1
ATOM 770 N N . THR A 1 96 ? 8.774 -14.414 -4.827 1.00 45.41 96 THR A N 1
ATOM 771 C CA . THR A 1 96 ? 9.325 -15.025 -6.050 1.00 45.41 96 THR A CA 1
ATOM 772 C C . THR A 1 96 ? 10.649 -14.387 -6.406 1.00 45.41 96 THR A C 1
ATOM 774 O O . THR A 1 96 ? 10.634 -13.134 -6.508 1.00 45.41 96 THR A O 1
#

Radius of gyration: 12.74 Å; Cα contacts (8 Å, |Δi|>4): 80; chains: 1; bounding box: 30×31×29 Å

Sequence (96 aa):
MEYNTYLSTLNETLCWFKHLSPSTINGFTQNDADHLVNIVPGLDDALLLFQEFKQFAPSIMRCSSILEVAKIFKENSKIYPRASIVYQFMLTLPIT

Organism: NCBI:txid392030

Mean predicted aligned error: 7.56 Å